Protein AF-X1JQI2-F1 (afdb_monomer)

Organism: NCBI:txid412755

Nearest PDB structures (foldseek):
  3wwv-assembly1_A-2  TM=9.755E-01  e=4.885E-07  Pyrococcus horikoshii OT3
  1yvc-assembly1_A  TM=6.028E-01  e=4.956E-02  Methanococcus maripaludis
  1uwv-assembly1_A  TM=5.255E-01  e=8.898E-02  Escherichia coli K-12
  5xj1-assembly1_A  TM=4.774E-01  e=2.551E-01  Streptococcus pneumoniae TIGR4
  5xj2-assembly2_B  TM=5.355E-01  e=3.842E-01  Streptococcus pneumoniae TIGR4

Radius of gyration: 12.9 Å; Cα contacts (8 Å, |Δi|>4): 155; chains: 1; bounding box: 32×35×32 Å

Secondary structure (DSSP, 8-state):
-----GGGGTT-EEEESS-BSSEEEEEETTEEEEEEESSS-B-TT-EEEEEEEETTEEEEEE----------

Solvent-accessible surface area (backbone atoms only — not comparable to full-atom values): 4202 Å² total; per-residue (Å²): 130,89,75,78,51,70,75,75,47,49,73,36,62,30,33,21,74,33,51,17,78,44,55,33,34,28,35,43,96,88,40,84,38,45,28,33,39,78,80,58,77,40,54,58,69,39,49,28,31,25,74,40,75,59,97,81,30,33,32,26,38,78,51,82,77,86,76,85,82,84,79,135

Foldseek 3Di:
DPPVPPVVQAFFKWFFQAKPPQWGWTATPNDIAIEGEPPDIDHGGFMWGFHDDDPRYTYIYGDPPPDDPDDD

pLDDT: mean 83.99, std 15.61, range [41.12, 95.06]

Sequence (72 aa):
KPTASLEALVGCSGEAATPLAPKGYVQVKGELWRALSTEQNIDKGEEVVVVEIKKLTLLVKPLPNSSCEVSE

Mean predicted aligned error: 6.98 Å

Structure (mmCIF, N/CA/C/O backbone):
data_AF-X1JQI2-F1
#
_entry.id   AF-X1JQI2-F1
#
loop_
_atom_site.group_PDB
_atom_site.id
_atom_site.type_symbol
_atom_site.label_atom_id
_atom_site.label_alt_id
_atom_site.label_comp_id
_atom_site.label_asym_id
_atom_site.label_entity_id
_atom_site.label_seq_id
_atom_site.pdbx_PDB_ins_code
_atom_site.Cartn_x
_atom_site.Cartn_y
_atom_site.Cartn_z
_atom_site.occupancy
_atom_site.B_iso_or_equiv
_atom_site.auth_seq_id
_atom_site.auth_comp_id
_atom_site.auth_asym_id
_atom_site.auth_atom_id
_atom_site.pdbx_PDB_model_num
ATOM 1 N N . LYS A 1 1 ? 17.417 -12.411 -12.426 1.00 41.12 1 LYS A N 1
ATOM 2 C CA . LYS A 1 1 ? 16.496 -12.586 -11.277 1.00 41.12 1 LYS A CA 1
ATOM 3 C C . LYS A 1 1 ? 16.019 -11.194 -10.909 1.00 41.12 1 LYS A C 1
ATOM 5 O O . LYS A 1 1 ? 16.883 -10.423 -10.508 1.00 41.12 1 LYS A O 1
ATOM 10 N N . PRO A 1 2 ? 14.755 -10.804 -11.126 1.00 47.38 2 PRO A N 1
ATOM 11 C CA . PRO A 1 2 ? 14.327 -9.500 -10.667 1.00 47.38 2 PRO A CA 1
ATOM 12 C C . PRO A 1 2 ? 14.105 -9.627 -9.162 1.00 47.38 2 PRO A C 1
ATOM 14 O O . PRO A 1 2 ? 13.053 -10.054 -8.705 1.00 47.38 2 PRO A O 1
ATOM 17 N N . THR A 1 3 ? 15.148 -9.336 -8.388 1.00 49.19 3 THR A N 1
ATOM 18 C CA . THR A 1 3 ? 14.976 -8.939 -6.995 1.00 49.19 3 THR A CA 1
ATOM 19 C C . THR A 1 3 ? 14.363 -7.553 -7.080 1.00 49.19 3 THR A C 1
ATOM 21 O O . THR A 1 3 ? 15.086 -6.570 -7.216 1.00 49.19 3 THR A O 1
ATOM 24 N N . ALA A 1 4 ? 13.033 -7.472 -7.123 1.00 56.59 4 ALA A N 1
ATOM 25 C CA . ALA A 1 4 ? 12.350 -6.225 -6.829 1.00 56.59 4 ALA A CA 1
ATOM 26 C C . ALA A 1 4 ? 12.687 -5.909 -5.369 1.00 56.59 4 ALA A C 1
ATOM 28 O O . ALA A 1 4 ? 12.046 -6.395 -4.439 1.00 56.59 4 ALA A O 1
ATOM 29 N N . SER A 1 5 ? 13.800 -5.208 -5.161 1.00 67.38 5 SER A N 1
ATOM 30 C CA . SER A 1 5 ? 14.161 -4.694 -3.851 1.00 67.38 5 SER A CA 1
ATOM 31 C C . SER A 1 5 ? 12.999 -3.824 -3.408 1.00 67.38 5 SER A C 1
ATOM 33 O O . SER A 1 5 ? 12.557 -2.979 -4.184 1.00 67.38 5 SER A O 1
ATOM 35 N N . LEU A 1 6 ? 12.490 -4.044 -2.194 1.00 73.69 6 LEU A N 1
ATOM 36 C CA . LEU A 1 6 ? 11.389 -3.262 -1.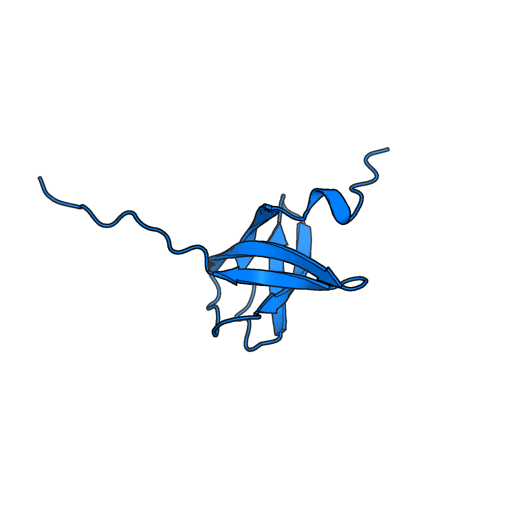625 1.00 73.69 6 LEU A CA 1
ATOM 37 C C . LEU A 1 6 ? 11.615 -1.764 -1.866 1.00 73.69 6 LEU A C 1
ATOM 39 O O . LEU A 1 6 ? 10.718 -1.083 -2.334 1.00 73.69 6 LEU A O 1
ATOM 43 N N . GLU A 1 7 ? 12.846 -1.288 -1.701 1.00 76.06 7 GLU A N 1
ATOM 44 C CA . GLU A 1 7 ? 13.290 0.085 -1.980 1.00 76.06 7 GLU A CA 1
ATOM 45 C C . GLU A 1 7 ? 12.832 0.649 -3.342 1.00 76.06 7 GLU A C 1
ATOM 47 O O . GLU A 1 7 ? 12.505 1.827 -3.433 1.00 76.06 7 GLU A O 1
ATOM 52 N N . ALA A 1 8 ? 12.720 -0.181 -4.383 1.00 83.00 8 ALA A N 1
ATOM 53 C CA . ALA A 1 8 ? 12.273 0.221 -5.719 1.00 83.00 8 ALA A CA 1
ATOM 54 C C . ALA A 1 8 ? 10.751 0.449 -5.839 1.00 83.00 8 ALA A C 1
ATOM 56 O O . ALA A 1 8 ? 10.277 0.839 -6.9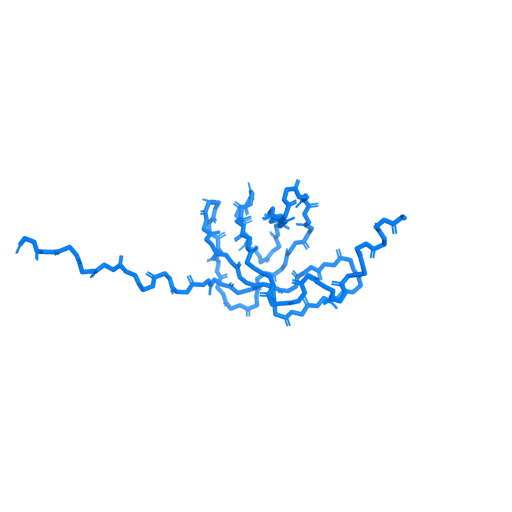10 1.00 83.00 8 ALA A O 1
ATOM 57 N N . LEU A 1 9 ? 9.978 0.153 -4.789 1.00 85.75 9 LEU A N 1
ATOM 58 C CA . LEU A 1 9 ? 8.547 0.458 -4.704 1.00 85.75 9 LEU A CA 1
ATOM 59 C C . LEU A 1 9 ? 8.300 1.854 -4.125 1.00 85.75 9 LEU A C 1
ATOM 61 O O . LEU A 1 9 ? 7.241 2.415 -4.384 1.00 85.75 9 LEU A O 1
ATOM 65 N N . VAL A 1 10 ? 9.249 2.434 -3.378 1.00 90.25 10 VAL A N 1
ATOM 66 C CA . VAL A 1 10 ? 9.121 3.811 -2.871 1.00 90.25 10 VAL A CA 1
ATOM 67 C C . VAL A 1 10 ? 9.048 4.777 -4.054 1.00 90.25 10 V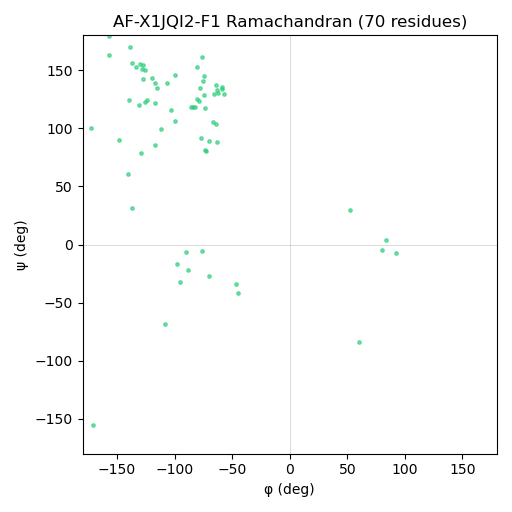AL A C 1
ATOM 69 O O . VAL A 1 10 ? 9.847 4.695 -4.983 1.00 90.25 10 VAL A O 1
ATOM 72 N N . GLY A 1 11 ? 8.063 5.673 -4.041 1.00 89.81 11 GLY A N 1
ATOM 73 C CA . GLY A 1 11 ? 7.775 6.598 -5.137 1.00 89.81 11 GLY A CA 1
ATOM 74 C C . GLY A 1 11 ? 6.980 5.991 -6.296 1.00 89.81 11 GLY A C 1
ATOM 75 O O . GLY A 1 11 ? 6.597 6.726 -7.202 1.00 89.81 11 GLY A O 1
ATOM 76 N N . CYS A 1 12 ? 6.692 4.683 -6.287 1.00 90.75 12 CYS A N 1
ATOM 77 C CA . CYS A 1 12 ? 5.773 4.101 -7.262 1.00 90.75 12 CYS A CA 1
ATOM 78 C C . CYS A 1 12 ? 4.325 4.456 -6.913 1.00 90.75 12 CYS A C 1
ATOM 80 O O . CYS A 1 12 ? 3.925 4.429 -5.744 1.00 90.75 12 CYS A O 1
ATOM 82 N N . SER A 1 13 ? 3.539 4.733 -7.948 1.00 92.25 13 SER A N 1
ATOM 83 C CA . SER A 1 13 ? 2.086 4.786 -7.870 1.00 92.25 13 SER A CA 1
ATOM 84 C C . SER A 1 13 ? 1.478 3.382 -7.936 1.00 92.25 13 SER A C 1
ATOM 86 O O . SER A 1 13 ? 2.066 2.436 -8.478 1.00 92.25 13 SER A O 1
ATOM 88 N N . GLY A 1 14 ? 0.302 3.242 -7.343 1.00 92.69 14 GLY A N 1
ATOM 89 C CA . GLY A 1 14 ? -0.498 2.029 -7.352 1.00 92.69 14 GLY A CA 1
ATOM 90 C C . GLY A 1 14 ? -1.966 2.340 -7.107 1.00 92.69 14 GLY A C 1
ATOM 91 O O . GLY A 1 14 ? -2.343 3.487 -6.893 1.00 92.69 14 GLY A O 1
ATOM 92 N N . GLU A 1 15 ? -2.781 1.296 -7.110 1.00 94.12 15 GLU A N 1
ATOM 93 C CA . GLU A 1 15 ? -4.226 1.400 -6.908 1.00 94.12 15 GLU A CA 1
ATOM 94 C C . GLU A 1 15 ? -4.626 0.662 -5.630 1.00 94.12 15 GLU A C 1
ATOM 96 O O . GLU A 1 15 ? -4.124 -0.429 -5.344 1.00 94.12 15 GLU A O 1
ATOM 101 N N . ALA A 1 16 ? -5.534 1.228 -4.842 1.00 95.00 16 ALA A N 1
ATOM 102 C CA . ALA A 1 16 ? -6.097 0.552 -3.683 1.00 95.00 16 ALA A CA 1
ATOM 103 C C . ALA A 1 16 ? -6.963 -0.650 -4.106 1.00 95.00 16 ALA A C 1
ATOM 105 O O . ALA A 1 16 ? -8.105 -0.506 -4.530 1.00 95.00 16 ALA A O 1
ATOM 106 N N . ALA A 1 17 ? -6.454 -1.870 -3.928 1.00 94.94 17 ALA A N 1
ATOM 107 C CA . ALA A 1 17 ? -7.203 -3.098 -4.208 1.00 94.94 17 ALA A CA 1
ATOM 108 C C . ALA A 1 17 ? -8.337 -3.336 -3.189 1.00 94.94 17 ALA A C 1
ATOM 110 O O . ALA A 1 17 ? -9.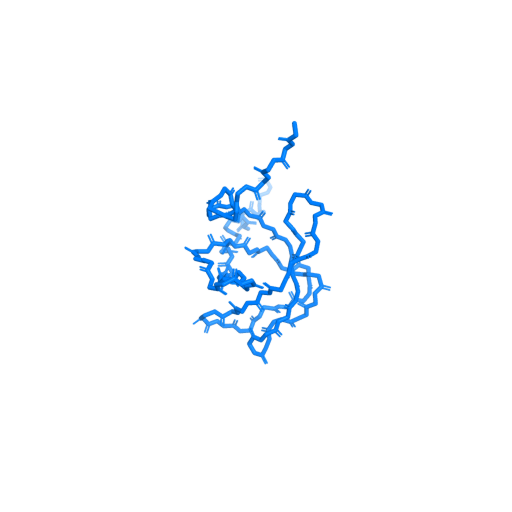351 -3.974 -3.492 1.00 94.94 17 ALA A O 1
ATOM 111 N N . THR A 1 18 ? -8.172 -2.815 -1.971 1.00 94.81 18 THR A N 1
ATOM 112 C CA . THR A 1 18 ? -9.166 -2.810 -0.889 1.00 94.81 18 THR A CA 1
ATOM 113 C C . THR A 1 18 ? -9.164 -1.443 -0.208 1.00 94.81 18 THR A C 1
ATOM 115 O O . THR A 1 18 ? -8.104 -0.823 -0.191 1.00 94.81 18 THR A O 1
ATOM 118 N N . PRO A 1 19 ? -10.253 -1.011 0.451 1.00 93.88 19 PRO A N 1
ATOM 119 C CA . PRO A 1 19 ? -10.227 0.230 1.223 1.00 93.88 19 PRO A CA 1
ATOM 120 C C . PRO A 1 19 ? -9.158 0.178 2.333 1.00 93.88 19 PRO A C 1
ATOM 122 O O . PRO A 1 19 ? -9.042 -0.825 3.043 1.00 93.88 19 PRO A O 1
ATOM 125 N N . LEU A 1 20 ? -8.360 1.240 2.472 1.00 94.00 20 LEU A N 1
ATOM 126 C CA . LEU A 1 20 ? -7.317 1.384 3.488 1.00 94.00 20 LEU A CA 1
ATOM 127 C C . LEU A 1 20 ? -7.827 2.252 4.641 1.00 94.00 20 LEU A C 1
ATOM 129 O O . LEU A 1 20 ? -7.900 3.474 4.519 1.00 94.00 20 LEU A O 1
ATOM 133 N N . ALA A 1 21 ? -8.119 1.603 5.773 1.00 90.38 21 ALA A N 1
ATOM 134 C CA . ALA A 1 21 ? -8.810 2.211 6.914 1.00 90.38 21 ALA A CA 1
ATOM 135 C C . ALA A 1 21 ? -8.267 1.773 8.297 1.00 90.38 21 ALA A C 1
ATOM 137 O O . ALA A 1 21 ? -8.991 1.147 9.072 1.00 90.38 21 ALA A O 1
ATOM 138 N N . PRO A 1 22 ? -6.990 2.008 8.666 1.00 89.44 22 PRO A N 1
ATOM 139 C CA . PRO A 1 22 ? -5.893 2.589 7.889 1.00 89.44 22 PRO A CA 1
ATOM 140 C C . PRO A 1 22 ? -5.082 1.524 7.136 1.00 89.44 22 PRO A C 1
ATOM 142 O O . PRO A 1 22 ? -4.170 1.853 6.391 1.00 89.44 22 PRO A O 1
ATOM 145 N N . LYS A 1 23 ? -5.356 0.234 7.357 1.00 93.50 23 LYS A N 1
ATOM 146 C CA . LYS A 1 23 ? -4.670 -0.883 6.693 1.00 93.50 23 LYS A CA 1
ATOM 147 C C . LYS A 1 23 ? -5.517 -1.401 5.544 1.00 93.50 23 LYS A C 1
ATOM 149 O O . LYS A 1 23 ? -6.735 -1.462 5.667 1.00 93.50 23 LYS A O 1
ATOM 154 N N . GLY A 1 24 ? -4.856 -1.851 4.490 1.00 94.62 24 GLY A N 1
ATOM 155 C CA . GLY A 1 24 ? -5.486 -2.544 3.378 1.00 94.62 24 GLY A CA 1
ATOM 156 C C . GLY A 1 24 ? -4.438 -3.120 2.437 1.00 94.62 24 GLY A C 1
ATOM 157 O O . GLY A 1 24 ? -3.300 -3.392 2.837 1.00 94.62 24 GLY A O 1
ATOM 158 N N . TYR A 1 25 ? -4.833 -3.304 1.188 1.00 95.06 25 TYR A N 1
ATOM 159 C CA . TYR A 1 25 ? -3.993 -3.812 0.123 1.00 95.06 25 TYR A CA 1
ATOM 160 C C . TYR A 1 25 ? -4.034 -2.873 -1.071 1.00 95.06 25 TYR A C 1
ATOM 162 O O . TYR A 1 25 ? -5.081 -2.327 -1.417 1.00 95.06 25 TYR A O 1
ATOM 170 N N . VAL A 1 26 ? -2.880 -2.725 -1.703 1.00 94.75 26 VAL A N 1
ATOM 171 C CA . VAL A 1 26 ? -2.681 -1.930 -2.911 1.00 94.75 26 VAL A CA 1
ATOM 172 C C . VAL A 1 26 ? -2.040 -2.806 -3.968 1.00 94.75 26 VAL A C 1
ATOM 174 O O . VAL A 1 26 ? -1.286 -3.726 -3.648 1.00 94.75 26 VAL A O 1
ATOM 177 N N . GLN A 1 27 ? -2.329 -2.520 -5.224 1.00 94.12 27 GLN A N 1
ATOM 178 C CA . GLN A 1 27 ? -1.717 -3.175 -6.358 1.00 94.12 27 GLN A CA 1
ATOM 179 C C . GLN A 1 27 ? -0.676 -2.236 -6.965 1.00 94.12 27 GLN A C 1
ATOM 181 O O . GLN A 1 27 ? -1.005 -1.156 -7.450 1.00 94.12 27 GLN A O 1
ATOM 186 N N . VAL A 1 28 ? 0.592 -2.643 -6.922 1.00 91.62 28 VAL A N 1
ATOM 187 C CA . VAL A 1 28 ? 1.731 -1.872 -7.442 1.00 91.62 28 VAL A CA 1
ATOM 188 C C . VAL A 1 28 ? 2.460 -2.748 -8.448 1.00 91.62 28 VAL A C 1
ATOM 190 O O . VAL A 1 28 ? 2.834 -3.870 -8.121 1.00 91.62 28 VAL A O 1
ATOM 193 N N . LYS A 1 29 ? 2.642 -2.265 -9.685 1.00 86.81 29 LYS A N 1
ATOM 194 C CA . LYS A 1 29 ? 3.288 -3.022 -10.783 1.00 86.81 29 LYS A CA 1
ATOM 195 C C . LYS A 1 29 ? 2.679 -4.419 -11.030 1.00 86.81 29 LYS A C 1
ATOM 197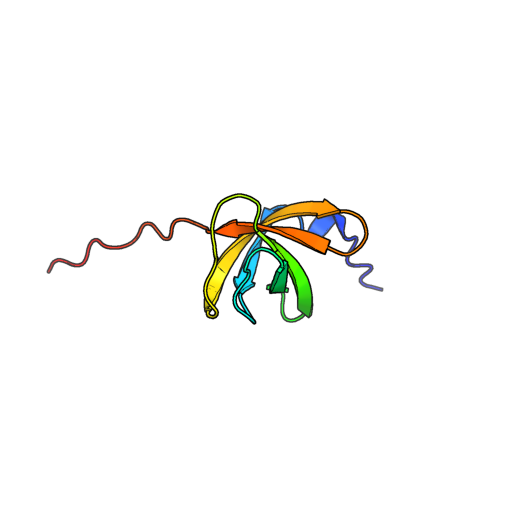 O O . LYS A 1 29 ? 3.368 -5.326 -11.483 1.00 86.81 29 LYS A O 1
ATOM 202 N N . GLY A 1 30 ? 1.384 -4.589 -10.747 1.00 88.00 30 GLY A N 1
ATOM 203 C CA . GLY A 1 30 ? 0.679 -5.871 -10.891 1.00 88.00 30 GLY A CA 1
ATOM 204 C C . GLY A 1 30 ? 0.831 -6.829 -9.705 1.00 88.00 30 GLY A C 1
ATOM 205 O O . GLY A 1 30 ? 0.305 -7.936 -9.754 1.00 88.00 30 GLY A O 1
ATOM 206 N N . GLU A 1 31 ? 1.503 -6.412 -8.633 1.00 89.56 31 GLU A N 1
ATOM 207 C CA . GLU A 1 31 ? 1.666 -7.196 -7.410 1.00 89.56 31 GLU A CA 1
ATOM 208 C C . GLU A 1 31 ? 0.791 -6.641 -6.283 1.00 89.56 31 GLU A C 1
ATOM 210 O O . GLU A 1 31 ? 0.693 -5.427 -6.097 1.00 89.56 31 GLU A O 1
ATOM 215 N N . LEU A 1 32 ? 0.169 -7.536 -5.509 1.00 92.38 32 LEU A N 1
ATOM 216 C CA . LEU A 1 32 ? -0.649 -7.170 -4.357 1.00 92.38 32 LEU A CA 1
ATOM 217 C C . LEU A 1 32 ? 0.230 -7.006 -3.114 1.00 92.38 32 LEU A C 1
ATOM 219 O O . LEU A 1 32 ? 0.829 -7.963 -2.623 1.00 92.38 32 LEU A O 1
ATOM 223 N N . TRP A 1 33 ? 0.246 -5.799 -2.563 1.00 93.88 33 TRP A N 1
ATOM 224 C CA . TRP A 1 33 ? 1.056 -5.435 -1.412 1.00 93.88 33 TRP A CA 1
ATOM 225 C C . TRP A 1 33 ? 0.195 -4.970 -0.248 1.00 93.88 33 TRP A C 1
ATOM 227 O O . TRP A 1 33 ? -0.800 -4.267 -0.415 1.00 93.88 33 TRP A O 1
ATOM 237 N N . ARG A 1 34 ? 0.607 -5.327 0.972 1.00 94.06 34 ARG A N 1
ATOM 238 C CA . ARG A 1 34 ? 0.034 -4.737 2.185 1.00 94.06 34 ARG A CA 1
ATOM 239 C C . ARG A 1 34 ? 0.393 -3.267 2.241 1.00 94.06 34 ARG A C 1
ATOM 241 O O . ARG A 1 34 ? 1.578 -2.938 2.191 1.00 94.06 34 ARG A O 1
ATOM 248 N N . ALA A 1 35 ? -0.605 -2.427 2.460 1.00 94.69 35 ALA A N 1
ATOM 249 C CA . ALA A 1 35 ? -0.409 -1.004 2.614 1.00 94.69 35 ALA A CA 1
ATOM 250 C C . ALA A 1 35 ? -1.087 -0.439 3.858 1.00 94.69 35 ALA A C 1
ATOM 252 O O . ALA A 1 35 ? -2.037 -1.006 4.407 1.00 94.69 35 ALA A O 1
ATOM 253 N N . LEU A 1 36 ? -0.542 0.678 4.323 1.00 94.50 36 LEU A N 1
ATOM 254 C CA . LEU A 1 36 ? -1.046 1.441 5.446 1.00 94.50 36 LEU A CA 1
ATOM 255 C C . LEU A 1 36 ? -1.139 2.905 5.029 1.00 94.50 36 LEU A C 1
ATOM 257 O O . LEU A 1 36 ? -0.129 3.506 4.667 1.00 94.50 36 LEU A O 1
ATOM 261 N N . SER A 1 37 ? -2.348 3.454 5.078 1.00 93.56 37 SER A N 1
ATOM 262 C CA . SER A 1 37 ? -2.584 4.868 4.840 1.00 93.56 37 SER A CA 1
ATOM 263 C C . SER A 1 37 ? -2.126 5.696 6.037 1.00 93.56 37 SER A C 1
ATOM 265 O O . SER A 1 37 ? -2.488 5.400 7.180 1.00 93.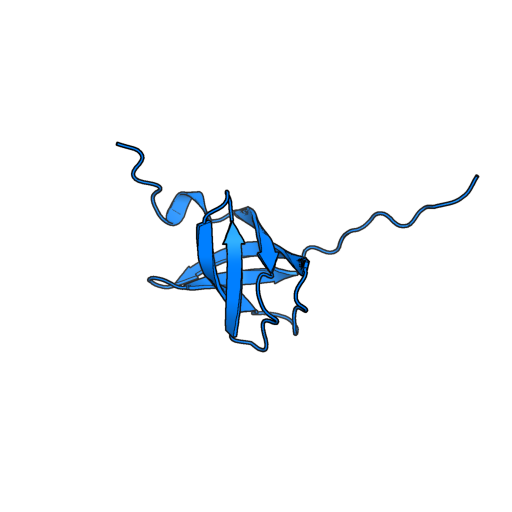56 37 SER A O 1
ATOM 267 N N . THR A 1 38 ? -1.313 6.718 5.772 1.00 89.06 38 THR A N 1
ATOM 268 C CA . THR A 1 38 ? -0.752 7.611 6.798 1.00 89.06 38 THR A CA 1
ATOM 269 C C . THR A 1 38 ? -1.517 8.921 6.970 1.00 89.06 38 THR A C 1
ATOM 271 O O . THR A 1 38 ? -1.315 9.590 7.978 1.00 89.06 38 THR A O 1
ATOM 274 N N . GLU A 1 39 ? -2.359 9.300 6.006 1.00 85.25 39 GLU A N 1
ATOM 275 C CA . GLU A 1 39 ? -3.109 10.566 6.026 1.00 85.25 39 GLU A CA 1
ATOM 276 C C . GLU A 1 39 ? -4.600 10.345 6.281 1.00 85.25 39 GLU A C 1
ATOM 278 O O . GLU A 1 39 ? -5.117 10.712 7.332 1.00 85.25 39 GLU A O 1
ATOM 283 N N . GLN A 1 40 ? -5.293 9.742 5.316 1.00 88.50 40 GLN A N 1
ATOM 284 C CA . GLN A 1 40 ? -6.751 9.637 5.305 1.00 88.50 40 GLN A CA 1
ATOM 285 C C . GLN A 1 40 ? -7.207 8.258 4.840 1.00 88.50 40 GLN A C 1
ATOM 287 O O . GLN A 1 40 ? -6.408 7.453 4.364 1.00 88.50 40 GLN A O 1
ATOM 292 N N . ASN A 1 41 ? -8.494 7.968 4.983 1.00 91.25 41 ASN A N 1
ATOM 293 C CA . ASN A 1 41 ? -9.051 6.743 4.436 1.00 91.25 41 ASN A CA 1
ATOM 294 C C . ASN A 1 41 ? -8.938 6.759 2.910 1.00 91.25 41 ASN A C 1
ATOM 296 O O . ASN A 1 41 ? -9.205 7.784 2.293 1.00 91.25 41 ASN A O 1
ATOM 300 N N . ILE A 1 42 ? -8.545 5.637 2.321 1.00 92.44 42 ILE A N 1
ATOM 301 C CA . ILE A 1 42 ? -8.438 5.505 0.868 1.00 92.44 42 ILE A CA 1
ATOM 302 C C . ILE A 1 42 ? -9.431 4.437 0.450 1.00 92.44 42 ILE A C 1
ATOM 304 O O . ILE A 1 42 ? -9.368 3.315 0.953 1.00 92.44 42 ILE A O 1
ATOM 308 N N . ASP A 1 43 ? -10.362 4.777 -0.427 1.00 93.25 43 ASP A N 1
ATOM 309 C CA . ASP A 1 43 ? -11.340 3.822 -0.928 1.00 93.25 43 ASP A CA 1
ATOM 310 C C . ASP A 1 43 ? -10.731 2.871 -1.959 1.00 93.25 43 ASP A C 1
ATOM 312 O O . ASP A 1 43 ? -9.656 3.097 -2.512 1.00 93.25 43 ASP A O 1
ATOM 316 N N . LYS A 1 44 ? -11.407 1.748 -2.197 1.00 94.44 44 LYS A N 1
ATOM 317 C CA . LYS A 1 44 ? -10.981 0.812 -3.239 1.00 94.44 44 LYS A CA 1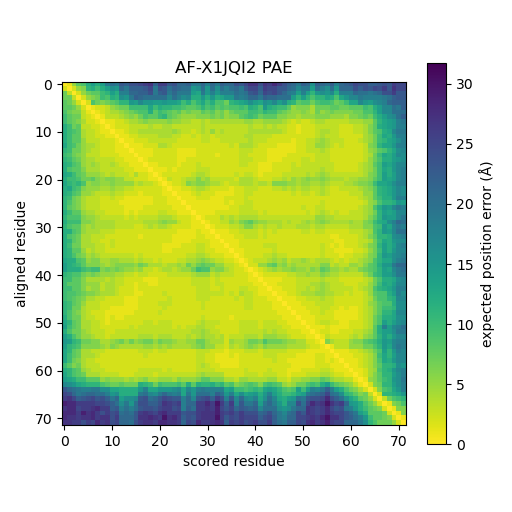
ATOM 318 C C . LYS A 1 44 ? -11.052 1.497 -4.609 1.00 94.44 44 LYS A C 1
ATOM 320 O O . LYS A 1 44 ? -12.095 2.039 -4.958 1.00 94.44 44 LYS A O 1
ATOM 325 N N . GLY A 1 45 ? -9.994 1.358 -5.400 1.00 92.94 45 GLY A N 1
ATOM 326 C CA . GLY A 1 45 ? -9.862 1.944 -6.734 1.00 92.94 45 GLY A CA 1
ATOM 327 C C . GLY A 1 45 ? -9.192 3.317 -6.745 1.00 92.94 45 GLY A C 1
ATOM 328 O O . GLY A 1 45 ? -8.891 3.819 -7.818 1.00 92.94 45 GLY A O 1
ATOM 329 N N . GLU A 1 46 ? -8.924 3.911 -5.580 1.00 92.38 46 GLU A N 1
ATOM 330 C CA . GLU A 1 46 ? -8.212 5.186 -5.509 1.00 92.38 46 GLU A CA 1
ATOM 331 C C . GLU A 1 46 ? -6.715 5.017 -5.783 1.00 92.38 46 GLU A C 1
ATOM 333 O O . GLU A 1 46 ? -6.082 4.028 -5.384 1.00 92.38 46 GLU A O 1
ATOM 338 N N . GLU A 1 47 ? -6.143 6.028 -6.434 1.00 92.81 47 GLU A N 1
ATOM 339 C CA . GLU A 1 47 ? -4.719 6.089 -6.734 1.00 92.81 47 GLU A CA 1
ATOM 340 C C . GLU A 1 47 ? -3.909 6.500 -5.504 1.00 92.81 47 GLU A C 1
ATOM 342 O O . GLU A 1 47 ? -4.217 7.452 -4.779 1.00 92.81 47 GLU A O 1
ATOM 347 N N . VAL A 1 48 ? -2.817 5.781 -5.276 1.00 93.25 48 VAL A N 1
ATOM 348 C CA . VAL A 1 48 ? -1.946 5.983 -4.125 1.00 93.25 48 VAL A CA 1
ATOM 349 C C . VAL A 1 48 ? -0.492 6.018 -4.543 1.00 93.25 48 VAL A C 1
ATOM 351 O O . VAL A 1 48 ? -0.089 5.370 -5.506 1.00 93.25 48 VAL A O 1
ATOM 354 N N . VAL A 1 49 ? 0.328 6.722 -3.769 1.00 93.19 49 VAL A N 1
ATOM 355 C CA . VAL A 1 49 ? 1.787 6.696 -3.911 1.00 93.19 49 VAL A CA 1
ATOM 356 C C . VAL A 1 49 ? 2.425 6.104 -2.671 1.00 93.19 49 VAL A C 1
ATOM 358 O O . VAL A 1 49 ? 2.083 6.460 -1.541 1.00 93.19 49 VAL A O 1
ATOM 361 N N . VAL A 1 50 ? 3.380 5.203 -2.886 1.00 93.31 50 VAL A N 1
ATOM 362 C CA . VAL A 1 50 ? 4.196 4.634 -1.816 1.00 93.31 50 VAL A CA 1
ATOM 363 C C . VAL A 1 50 ? 5.195 5.682 -1.345 1.00 93.31 50 VAL A C 1
ATOM 365 O O . VAL A 1 50 ? 6.065 6.107 -2.101 1.00 93.31 50 VAL A O 1
ATOM 368 N N . VAL A 1 51 ? 5.091 6.088 -0.084 1.00 93.12 51 VAL A N 1
ATOM 369 C CA . VAL A 1 51 ? 5.994 7.073 0.529 1.00 93.12 51 VAL A CA 1
ATOM 370 C C . VAL A 1 51 ? 7.134 6.421 1.294 1.00 93.12 51 VAL A C 1
ATOM 372 O O . VAL A 1 51 ? 8.230 6.964 1.342 1.00 93.12 51 VAL A O 1
ATOM 375 N N . GLU A 1 52 ? 6.892 5.254 1.881 1.00 92.12 52 GLU A N 1
ATOM 376 C CA . GLU A 1 52 ? 7.879 4.544 2.687 1.00 92.12 52 GLU A CA 1
ATOM 377 C C . GLU A 1 52 ? 7.536 3.055 2.731 1.00 92.12 52 GLU A C 1
ATOM 379 O O . GLU A 1 52 ? 6.417 2.640 2.431 1.00 92.12 52 GLU A O 1
ATOM 384 N N . ILE A 1 53 ? 8.497 2.226 3.127 1.00 90.56 53 ILE A N 1
ATOM 385 C CA . ILE A 1 53 ? 8.283 0.801 3.336 1.00 90.56 53 ILE A CA 1
ATOM 386 C C . ILE A 1 53 ? 8.728 0.420 4.727 1.00 90.56 53 ILE A C 1
ATOM 388 O O . ILE A 1 53 ? 9.891 0.556 5.102 1.00 90.56 53 ILE A O 1
ATOM 392 N N . LYS A 1 54 ? 7.796 -0.152 5.481 1.00 88.06 54 LYS A N 1
ATOM 393 C CA . LYS A 1 54 ? 8.031 -0.609 6.840 1.00 88.06 54 LYS A CA 1
ATOM 394 C C . LYS A 1 54 ? 7.966 -2.125 6.894 1.00 88.06 54 LYS A C 1
ATOM 396 O O . LYS A 1 54 ? 6.888 -2.717 6.983 1.00 88.06 54 LYS A O 1
ATOM 401 N N . LYS A 1 55 ? 9.142 -2.760 6.881 1.00 85.31 55 LYS A N 1
ATOM 402 C CA . LYS A 1 55 ? 9.332 -4.223 6.836 1.00 85.31 55 LYS A CA 1
ATOM 403 C C . LYS A 1 55 ? 8.708 -4.852 5.580 1.00 85.31 55 LYS A C 1
ATOM 405 O O . LYS A 1 55 ? 9.397 -5.059 4.596 1.00 85.31 55 LYS A O 1
ATOM 410 N N . LEU A 1 56 ? 7.408 -5.140 5.626 1.00 86.75 56 LEU A N 1
ATOM 411 C CA . LEU A 1 56 ? 6.608 -5.781 4.570 1.00 86.75 56 LEU A CA 1
ATOM 412 C C . LEU A 1 56 ? 5.251 -5.077 4.421 1.00 86.75 56 LEU A C 1
ATOM 414 O O . LEU A 1 56 ? 4.206 -5.697 4.227 1.00 86.75 56 LEU A O 1
ATOM 418 N N . THR A 1 57 ? 5.216 -3.774 4.673 1.00 90.81 57 THR A N 1
ATOM 419 C CA . THR A 1 57 ? 4.011 -2.958 4.541 1.00 90.81 57 THR A CA 1
AT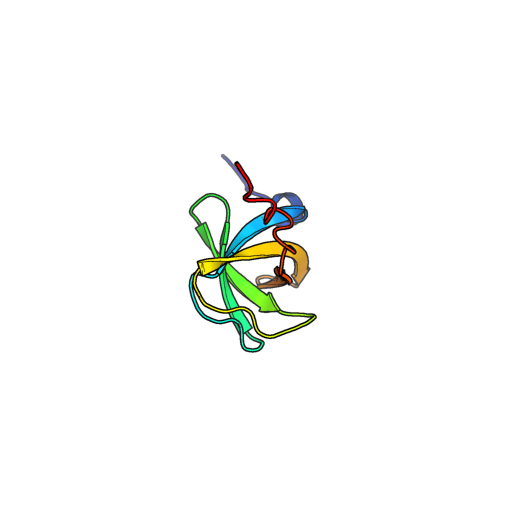OM 420 C C . THR A 1 57 ? 4.407 -1.629 3.935 1.00 90.81 57 THR A C 1
ATOM 422 O O . THR A 1 57 ? 5.292 -0.953 4.455 1.00 90.81 57 THR A O 1
ATOM 425 N N . LEU A 1 58 ? 3.768 -1.292 2.825 1.00 93.00 58 LEU A N 1
ATOM 426 C CA . LEU A 1 58 ? 3.959 -0.041 2.116 1.00 93.00 58 LEU A CA 1
ATOM 427 C C . LEU A 1 58 ? 3.178 1.047 2.852 1.00 93.00 58 LEU A C 1
ATOM 429 O O . LEU A 1 58 ? 1.980 0.913 3.081 1.00 93.00 58 LEU A O 1
ATOM 433 N N . LEU A 1 59 ? 3.843 2.112 3.269 1.00 94.06 59 LEU A N 1
ATOM 434 C CA . LEU A 1 59 ? 3.151 3.313 3.706 1.00 94.06 59 LEU A CA 1
ATOM 435 C C . LEU A 1 59 ? 2.774 4.070 2.444 1.00 94.06 59 LEU A C 1
ATOM 437 O O . LEU A 1 59 ? 3.630 4.331 1.596 1.00 94.06 59 LEU A O 1
ATOM 441 N N . VAL A 1 60 ? 1.492 4.380 2.313 1.00 94.25 60 VAL A N 1
ATOM 442 C CA . VAL A 1 60 ? 0.950 5.045 1.134 1.00 94.25 60 VAL A CA 1
ATOM 443 C C . VAL A 1 60 ? 0.151 6.269 1.542 1.00 94.25 60 VAL A C 1
ATOM 445 O O . VAL A 1 60 ? -0.387 6.339 2.650 1.00 94.25 60 VAL A O 1
ATOM 448 N N . LYS A 1 61 ? 0.054 7.218 0.621 1.00 93.44 61 LYS A N 1
ATOM 449 C CA . LYS A 1 61 ? -0.854 8.359 0.721 1.00 93.44 61 LYS A CA 1
ATOM 450 C C . LYS A 1 61 ? -1.682 8.461 -0.560 1.00 93.44 61 LYS A C 1
ATOM 452 O O . LYS A 1 61 ? -1.184 8.034 -1.610 1.00 93.44 61 LYS A O 1
ATOM 457 N N . PRO A 1 62 ? -2.910 8.995 -0.491 1.00 92.62 62 PRO A N 1
ATOM 458 C CA . PRO A 1 62 ? -3.685 9.2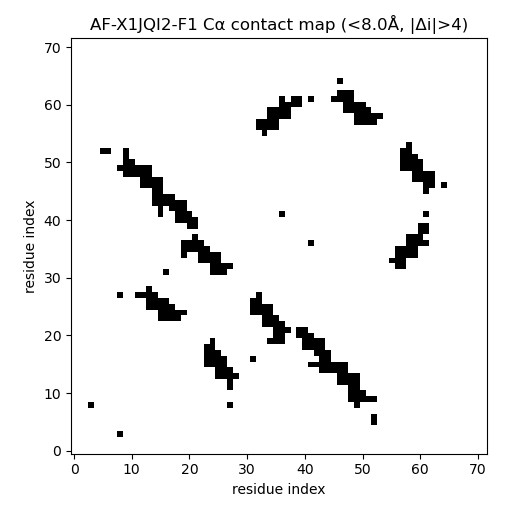69 -1.692 1.00 92.62 62 PRO A CA 1
ATOM 459 C C . PRO A 1 62 ? -2.913 10.239 -2.586 1.00 92.62 62 PRO A C 1
ATOM 461 O O . PRO A 1 62 ? -2.323 11.214 -2.109 1.00 92.62 62 PRO A O 1
ATOM 464 N N . LEU A 1 63 ? -2.887 9.949 -3.881 1.00 85.75 63 LEU A N 1
ATOM 465 C CA . LEU A 1 63 ? -2.428 10.911 -4.869 1.00 85.75 63 LEU A CA 1
ATOM 466 C C . LEU A 1 63 ? -3.604 11.845 -5.163 1.00 85.75 63 LEU A C 1
ATOM 468 O O . LEU A 1 63 ? -4.635 11.365 -5.629 1.00 85.75 63 LEU A O 1
ATOM 472 N N . PRO A 1 64 ? -3.498 13.160 -4.896 1.00 73.38 64 PRO A N 1
ATOM 473 C CA . PRO A 1 64 ? -4.515 14.093 -5.343 1.00 73.38 64 PRO A CA 1
ATOM 474 C C . PRO A 1 64 ? -4.495 14.073 -6.868 1.00 73.38 64 PRO A C 1
ATOM 476 O O . PRO A 1 64 ? -3.584 14.611 -7.498 1.00 73.38 64 PRO A O 1
ATOM 479 N N . ASN A 1 65 ? -5.477 13.400 -7.460 1.00 58.75 65 ASN A N 1
ATOM 480 C CA . ASN A 1 65 ? -5.642 13.370 -8.898 1.00 58.75 65 ASN A CA 1
ATOM 481 C C . ASN A 1 65 ? -6.168 14.743 -9.335 1.00 58.75 65 ASN A C 1
ATOM 483 O O . ASN A 1 65 ? -7.368 14.965 -9.485 1.00 58.75 65 ASN A O 1
ATOM 487 N N . SER A 1 66 ? -5.273 15.722 -9.463 1.00 48.59 66 SER A N 1
ATOM 488 C CA . SER A 1 66 ? -5.595 16.991 -10.103 1.00 48.59 66 SER A CA 1
ATOM 489 C C . SER A 1 66 ? -5.697 16.767 -11.608 1.00 48.59 66 SER A C 1
ATOM 491 O O . SER A 1 66 ? -4.774 17.055 -12.359 1.00 48.59 66 SER A O 1
ATOM 493 N N . SER A 1 67 ? -6.850 16.279 -12.053 1.00 55.12 67 SER A N 1
ATOM 494 C CA . SER A 1 67 ? -7.429 16.728 -13.315 1.00 55.12 67 SER A CA 1
ATOM 495 C C . SER A 1 67 ? -8.950 16.663 -13.217 1.00 55.12 67 SER A C 1
ATOM 497 O O . SER A 1 67 ? -9.594 15.670 -13.528 1.00 55.12 67 SER A O 1
ATOM 499 N N . CYS A 1 68 ? -9.544 17.761 -12.765 1.00 41.50 68 CYS A N 1
ATOM 500 C CA . CYS A 1 68 ? -10.886 18.097 -13.207 1.00 41.50 68 CYS A CA 1
ATOM 501 C C . CYS A 1 68 ? -10.854 19.544 -13.684 1.00 41.50 68 CYS A C 1
ATOM 503 O O . CYS A 1 68 ? -11.225 20.464 -12.967 1.00 41.50 68 CYS A O 1
ATOM 505 N N . GLU A 1 69 ? -10.345 19.727 -14.898 1.00 47.78 69 GLU A N 1
ATOM 506 C CA . GLU A 1 69 ? -10.859 20.770 -15.774 1.00 47.78 69 GLU A CA 1
ATOM 507 C C . GLU A 1 69 ? -11.434 20.049 -16.993 1.00 47.78 69 GLU A C 1
ATOM 509 O O . GLU A 1 69 ? -10.762 19.766 -17.980 1.00 47.78 69 GLU A O 1
ATOM 514 N N . VAL A 1 70 ? -12.689 19.633 -16.845 1.00 70.00 70 VAL A N 1
ATOM 515 C CA . VAL A 1 70 ? -13.599 19.476 -17.973 1.00 70.00 70 VAL A CA 1
ATOM 516 C C . VAL A 1 70 ? -14.192 20.857 -18.219 1.00 70.00 70 VAL A C 1
ATOM 518 O O . VAL A 1 70 ? -14.815 21.392 -17.308 1.00 70.00 70 VAL A O 1
ATOM 521 N N . SER A 1 71 ? -13.976 21.446 -19.394 1.00 46.09 71 SER A N 1
ATOM 522 C CA . SER A 1 71 ? -14.879 22.423 -20.028 1.00 46.09 71 SER A CA 1
ATOM 523 C C . SER A 1 71 ? -14.383 22.739 -21.445 1.00 46.09 71 SER A C 1
ATOM 525 O O . SER A 1 71 ? -13.406 23.457 -21.615 1.00 46.09 71 SER A O 1
ATOM 527 N N . GLU A 1 72 ? -15.049 22.073 -22.395 1.00 60.47 72 GLU A N 1
ATOM 528 C CA . GLU A 1 72 ? -15.536 22.514 -23.723 1.00 60.47 72 GLU A CA 1
ATOM 529 C C . GLU A 1 72 ? -14.654 23.363 -24.658 1.00 60.47 72 GLU A C 1
ATOM 531 O O . GLU A 1 72 ? -14.364 24.541 -24.359 1.00 60.47 72 GLU A O 1
#

InterPro domains:
  IPR002810 NfeD-like, C-terminal domain [PF01957] (7-62)
  IPR012340 Nucleic acid-binding, OB-fold [G3DSA:2.40.50.140] (1-70)
  IPR052165 Membrane-associated protease and related proteins [PTHR33507] (2-62)